Protein AF-A0A357BQN1-F1 (afdb_monomer_lite)

Radius of gyration: 15.24 Å; chains: 1; bounding box: 32×42×32 Å

pLDDT: mean 87.61, std 18.33, range [37.66, 98.38]

Secondary structure (DSSP, 8-state):
---------PPPPP------HHHHHHHHHHHHHHHHHTTS---HHHHHHHHHHHHHHHTTS--

Structure (mmCIF, N/CA/C/O backbone):
data_AF-A0A357BQN1-F1
#
_entry.id   AF-A0A357BQN1-F1
#
loop_
_atom_site.group_PDB
_atom_site.id
_atom_site.type_symbol
_atom_site.label_atom_id
_atom_site.label_alt_id
_atom_site.label_comp_id
_atom_site.label_asym_id
_atom_site.label_entity_id
_atom_site.label_seq_id
_atom_site.pdbx_PDB_ins_code
_atom_site.Cartn_x
_atom_site.Cartn_y
_atom_site.Cartn_z
_atom_site.occupancy
_atom_site.B_iso_or_equiv
_atom_site.auth_seq_id
_atom_site.auth_comp_id
_atom_site.auth_asym_id
_atom_site.auth_atom_id
_atom_site.pdbx_PDB_model_num
ATOM 1 N N . MET A 1 1 ? -16.039 28.357 -24.295 1.00 37.66 1 MET A N 1
ATOM 2 C CA . MET A 1 1 ? -15.758 27.768 -22.969 1.00 37.66 1 MET A CA 1
ATOM 3 C C . MET A 1 1 ? -14.494 26.939 -23.099 1.00 37.66 1 MET A C 1
ATOM 5 O O . MET A 1 1 ? -14.456 26.046 -23.937 1.00 37.66 1 MET A O 1
ATOM 9 N N . ALA A 1 2 ? -13.430 27.331 -22.400 1.00 38.28 2 ALA A N 1
ATOM 10 C CA . ALA A 1 2 ? -12.128 26.682 -22.496 1.00 38.28 2 ALA A CA 1
ATOM 11 C C . ALA A 1 2 ? -12.222 25.244 -21.962 1.00 38.28 2 ALA A C 1
ATOM 13 O O . ALA A 1 2 ? -12.659 25.037 -20.833 1.00 38.28 2 ALA A O 1
ATOM 14 N N . LYS A 1 3 ? -11.838 24.261 -22.785 1.00 40.81 3 LYS A N 1
ATOM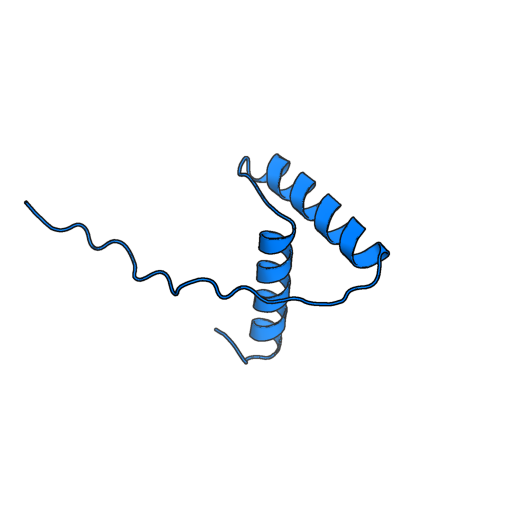 15 C CA . LYS A 1 3 ? -11.644 22.875 -22.350 1.00 40.81 3 LYS A CA 1
ATOM 16 C C . LYS A 1 3 ? -10.451 22.858 -21.397 1.00 40.81 3 LYS A C 1
ATOM 18 O O . LYS A 1 3 ? -9.313 23.021 -21.830 1.00 40.81 3 LYS A O 1
ATOM 23 N N . THR A 1 4 ? -10.713 22.709 -20.105 1.00 43.44 4 THR A N 1
ATOM 24 C CA . THR A 1 4 ? -9.686 22.427 -19.105 1.00 43.44 4 THR A CA 1
ATOM 25 C C . THR A 1 4 ? -9.030 21.096 -19.455 1.00 43.44 4 THR A C 1
ATOM 27 O O . THR A 1 4 ? -9.686 20.070 -19.619 1.00 43.44 4 THR A O 1
ATOM 30 N N . LYS A 1 5 ? -7.714 21.160 -19.634 1.00 42.72 5 LYS A N 1
ATOM 31 C CA . LYS A 1 5 ? -6.805 20.069 -19.971 1.00 42.72 5 LYS A CA 1
ATOM 32 C C . LYS A 1 5 ? -6.714 19.121 -18.765 1.00 42.72 5 LYS A C 1
ATOM 34 O O . LYS A 1 5 ? -5.786 19.227 -17.973 1.00 42.72 5 LYS A O 1
ATOM 39 N N . HIS A 1 6 ? -7.716 18.268 -18.556 1.00 47.84 6 HIS A N 1
ATOM 40 C CA . HIS A 1 6 ? -7.604 17.182 -17.585 1.00 47.84 6 HIS A CA 1
ATOM 41 C C . HIS A 1 6 ? -6.638 16.144 -18.161 1.00 47.84 6 HIS A C 1
ATOM 43 O O . HIS A 1 6 ? -6.964 15.464 -19.126 1.00 47.84 6 HIS A O 1
ATOM 49 N N . GLU A 1 7 ? -5.429 16.145 -17.601 1.00 49.44 7 GLU A N 1
ATOM 50 C CA . GLU A 1 7 ? -4.409 15.093 -17.591 1.00 49.44 7 GLU A CA 1
ATOM 51 C C . GLU A 1 7 ? -4.885 13.759 -18.188 1.00 49.44 7 GLU A C 1
ATOM 53 O O . GLU A 1 7 ? -5.778 13.114 -17.636 1.00 49.44 7 GLU A O 1
ATOM 58 N N . GLU A 1 8 ? -4.257 13.329 -19.282 1.00 49.62 8 GLU A N 1
ATOM 59 C CA . GLU A 1 8 ? -4.335 11.956 -19.786 1.00 49.62 8 GLU A CA 1
ATOM 60 C C . GLU A 1 8 ? -3.768 11.019 -18.709 1.00 49.62 8 GLU A C 1
ATOM 62 O O . GLU A 1 8 ? -2.577 10.722 -18.672 1.00 49.62 8 GLU A O 1
ATOM 67 N N . ARG A 1 9 ? -4.602 10.613 -17.750 1.00 59.75 9 ARG A N 1
ATOM 68 C CA . ARG A 1 9 ? -4.241 9.569 -16.793 1.00 59.75 9 ARG A CA 1
ATOM 69 C C . ARG A 1 9 ? -4.297 8.255 -17.546 1.00 59.75 9 ARG A C 1
ATOM 71 O O . ARG A 1 9 ? -5.378 7.850 -17.969 1.00 59.75 9 ARG A O 1
ATOM 78 N N . GLU A 1 10 ? -3.143 7.621 -17.718 1.00 66.19 10 GLU A N 1
ATOM 79 C CA . GLU A 1 10 ? -3.067 6.258 -18.236 1.00 66.19 10 GLU A CA 1
ATOM 80 C C . GLU A 1 10 ? -4.047 5.360 -17.471 1.00 66.19 10 GLU A C 1
ATOM 82 O O . GLU A 1 10 ? -4.163 5.426 -16.239 1.00 66.19 10 GLU A O 1
ATOM 87 N N . GLU A 1 11 ? -4.803 4.556 -18.213 1.00 85.75 11 GLU A N 1
ATOM 88 C CA . GLU A 1 11 ? -5.815 3.685 -17.634 1.00 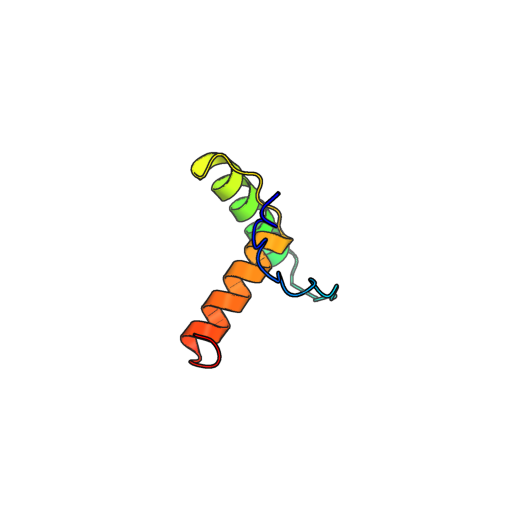85.75 11 GLU A CA 1
ATOM 89 C C . GLU A 1 11 ? -5.148 2.619 -16.753 1.00 85.75 11 GLU A C 1
ATOM 91 O O . GLU A 1 11 ? -4.196 1.949 -17.156 1.00 85.75 11 GLU A O 1
ATOM 96 N N . LEU A 1 12 ? -5.639 2.456 -15.522 1.00 86.69 12 LEU A N 1
ATOM 97 C CA . LEU A 1 12 ? -5.100 1.448 -14.614 1.00 86.69 12 LEU A CA 1
ATOM 98 C C . LEU A 1 12 ? -5.515 0.050 -15.075 1.00 86.69 12 LEU A C 1
ATOM 100 O O . LEU A 1 12 ? -6.698 -0.284 -15.094 1.00 86.69 12 LEU A O 1
ATOM 104 N N . ILE A 1 13 ? -4.528 -0.800 -15.351 1.00 92.31 13 ILE A N 1
ATOM 105 C CA . ILE A 1 13 ? -4.755 -2.196 -15.730 1.00 92.31 13 ILE A CA 1
ATOM 106 C C . ILE A 1 13 ? -4.893 -3.057 -14.468 1.00 92.31 13 ILE A C 1
ATOM 108 O O . ILE A 1 13 ? -4.060 -3.005 -13.560 1.00 92.31 13 ILE A O 1
ATOM 112 N N . ARG A 1 14 ? -5.943 -3.886 -14.408 1.00 93.75 14 ARG A N 1
ATOM 113 C CA . ARG A 1 14 ? -6.128 -4.861 -13.324 1.00 93.75 14 ARG A CA 1
ATOM 114 C C . ARG A 1 14 ? -5.159 -6.029 -13.500 1.00 93.75 14 ARG A C 1
ATOM 116 O O . ARG A 1 14 ? -5.199 -6.717 -14.514 1.00 93.75 14 ARG A O 1
ATOM 123 N N . CYS A 1 15 ? -4.362 -6.305 -12.474 1.00 94.44 15 CYS A N 1
ATOM 124 C CA . CYS A 1 15 ? -3.526 -7.498 -12.388 1.00 94.44 15 CYS A CA 1
ATOM 125 C C . CYS A 1 15 ? -3.785 -8.259 -11.080 1.00 94.44 15 CYS A C 1
ATOM 127 O O . CYS A 1 15 ? -4.391 -7.735 -10.140 1.00 94.44 15 CYS A O 1
ATOM 129 N N . THR A 1 16 ? -3.327 -9.507 -11.030 1.00 96.06 16 THR A N 1
ATOM 130 C CA . THR A 1 16 ? -3.335 -10.340 -9.825 1.00 96.06 16 THR A CA 1
ATOM 131 C C . THR A 1 16 ? -1.899 -10.714 -9.495 1.00 96.06 16 THR A C 1
ATOM 133 O O . THR A 1 16 ? -1.153 -11.134 -10.375 1.00 96.06 16 THR A O 1
ATOM 136 N N . ILE A 1 17 ? -1.527 -10.550 -8.228 1.00 94.81 17 ILE A N 1
ATOM 137 C CA . ILE A 1 17 ? -0.229 -10.947 -7.684 1.00 94.81 17 ILE A CA 1
ATOM 138 C C . ILE A 1 17 ? -0.462 -11.860 -6.485 1.00 94.81 17 ILE A C 1
ATOM 140 O O . ILE A 1 17 ? -1.454 -11.703 -5.772 1.00 94.81 17 ILE A O 1
ATOM 144 N N . PHE A 1 18 ? 0.452 -12.799 -6.276 1.00 97.06 18 PHE A N 1
ATOM 145 C CA . PHE A 1 18 ? 0.475 -13.649 -5.093 1.00 97.06 18 PHE A CA 1
ATOM 146 C C . PHE A 1 18 ? 1.551 -13.127 -4.149 1.00 97.06 18 PHE A C 1
ATOM 148 O O . PHE A 1 18 ? 2.667 -12.848 -4.581 1.00 97.06 18 PHE A O 1
ATOM 155 N N . LEU A 1 19 ? 1.189 -12.966 -2.881 1.00 97.19 19 LEU A N 1
ATOM 156 C CA . LEU A 1 19 ? 2.063 -12.516 -1.805 1.00 97.19 19 LEU A CA 1
ATOM 157 C C . LEU A 1 19 ? 1.826 -13.419 -0.598 1.00 97.19 19 LEU A C 1
ATOM 159 O O . LEU A 1 19 ? 0.734 -13.970 -0.446 1.00 97.19 19 LEU A O 1
ATOM 163 N N . GLU A 1 20 ? 2.840 -13.550 0.249 1.00 98.38 20 GLU A N 1
ATOM 164 C CA . GLU A 1 20 ? 2.684 -14.208 1.547 1.00 98.38 20 GLU A CA 1
ATOM 165 C C . GLU A 1 20 ? 1.738 -13.399 2.443 1.00 98.38 20 GLU A C 1
ATOM 167 O O . GLU A 1 20 ? 1.563 -12.190 2.263 1.00 98.38 20 GLU A O 1
ATOM 172 N N . GLU A 1 21 ? 1.108 -14.078 3.398 1.00 98.31 21 GLU A N 1
ATOM 173 C CA . GLU A 1 21 ? 0.081 -13.493 4.262 1.00 98.31 21 GLU A CA 1
ATOM 174 C C . GLU A 1 21 ? 0.612 -12.299 5.064 1.00 98.31 21 GLU A C 1
ATOM 176 O O . GLU A 1 21 ? 0.000 -11.231 5.038 1.00 98.31 21 GLU A O 1
ATOM 181 N N . GLU A 1 22 ? 1.810 -12.419 5.646 1.00 98.19 2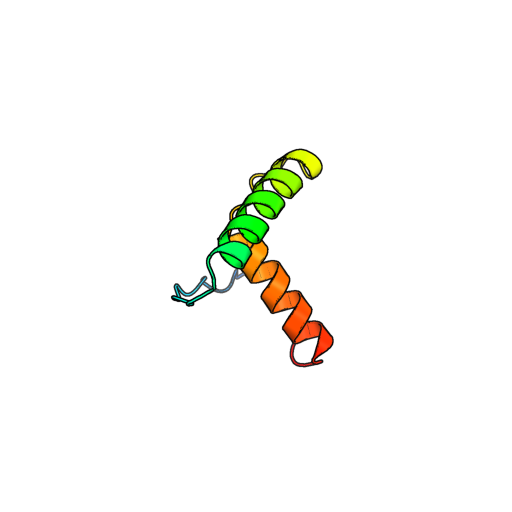2 GLU A N 1
ATOM 182 C CA . GLU A 1 22 ? 2.452 -11.339 6.409 1.00 98.19 22 GLU A CA 1
ATOM 183 C C . GLU A 1 22 ? 2.671 -10.065 5.577 1.00 98.19 22 GLU A C 1
ATOM 185 O O . GLU A 1 22 ? 2.519 -8.944 6.067 1.00 98.19 22 GLU A O 1
ATOM 190 N N . HIS A 1 23 ? 2.942 -10.206 4.276 1.00 97.81 23 HIS A N 1
ATOM 191 C CA . HIS A 1 23 ? 3.070 -9.060 3.381 1.00 97.81 23 HIS A CA 1
ATOM 192 C C . HIS A 1 23 ? 1.719 -8.382 3.137 1.00 97.81 23 HIS A C 1
ATOM 194 O O . HIS A 1 23 ? 1.653 -7.158 3.016 1.00 97.81 23 HIS A O 1
ATOM 200 N N . ILE A 1 24 ? 0.633 -9.155 3.046 1.00 97.62 24 ILE A N 1
ATOM 201 C CA . ILE A 1 24 ? -0.719 -8.608 2.886 1.00 97.62 24 ILE A CA 1
ATOM 202 C C . ILE A 1 24 ? -1.112 -7.801 4.127 1.00 97.62 24 ILE A C 1
ATOM 204 O O . ILE A 1 24 ? -1.647 -6.699 3.978 1.00 97.62 24 ILE A O 1
ATOM 208 N N . GLU A 1 25 ? -0.814 -8.319 5.318 1.00 98.12 25 GLU A N 1
ATOM 209 C CA . GLU A 1 25 ? -1.067 -7.642 6.592 1.00 98.12 25 GLU A CA 1
ATOM 210 C C . GLU A 1 25 ? -0.278 -6.333 6.699 1.00 98.12 25 GLU A C 1
ATOM 212 O O . GLU A 1 25 ? -0.875 -5.275 6.907 1.00 98.12 25 GLU A O 1
ATOM 217 N N . ALA A 1 26 ? 1.030 -6.365 6.426 1.00 98.12 26 ALA A N 1
ATOM 218 C CA . ALA A 1 26 ? 1.875 -5.171 6.443 1.00 98.12 26 ALA A CA 1
ATOM 219 C C . ALA A 1 26 ? 1.379 -4.087 5.463 1.00 98.12 26 ALA A C 1
ATOM 221 O O . ALA A 1 26 ? 1.363 -2.895 5.780 1.00 98.12 26 ALA A O 1
ATOM 222 N N . LEU A 1 27 ? 0.922 -4.483 4.268 1.00 98.06 27 LEU A N 1
ATOM 223 C CA . LEU A 1 27 ? 0.353 -3.551 3.288 1.00 98.06 27 LEU A CA 1
ATOM 224 C C . LEU A 1 27 ? -0.969 -2.924 3.766 1.00 98.06 27 LEU A C 1
ATOM 226 O O . LEU A 1 27 ? -1.241 -1.762 3.450 1.00 98.06 27 LEU A O 1
ATOM 230 N N . ASP A 1 28 ? -1.800 -3.669 4.498 1.00 98.12 28 ASP A N 1
ATOM 231 C CA . ASP A 1 28 ? -3.043 -3.153 5.081 1.00 98.12 28 ASP A CA 1
ATOM 232 C C . ASP A 1 28 ? -2.794 -2.188 6.235 1.00 98.12 28 ASP A C 1
ATOM 234 O O . ASP A 1 28 ? -3.486 -1.172 6.348 1.00 98.12 28 ASP A O 1
ATOM 238 N N . GLU A 1 29 ? -1.820 -2.491 7.089 1.00 98.25 29 GLU A N 1
ATOM 239 C CA . GLU A 1 29 ? -1.405 -1.609 8.176 1.00 98.25 29 GLU A CA 1
ATOM 240 C C . GLU A 1 29 ? -0.882 -0.284 7.625 1.00 98.25 29 GLU A C 1
ATOM 242 O O . GLU A 1 29 ? -1.415 0.772 7.971 1.00 98.25 29 GLU A O 1
ATOM 247 N N . LEU A 1 30 ? 0.034 -0.332 6.654 1.00 98.06 30 LEU A N 1
ATOM 248 C CA . LEU A 1 30 ? 0.538 0.863 5.975 1.00 98.06 30 LEU A CA 1
ATOM 249 C C . LEU A 1 30 ? -0.580 1.667 5.304 1.00 98.06 30 LEU A C 1
ATOM 251 O O . LEU A 1 30 ? -0.594 2.897 5.370 1.00 98.06 30 LEU A O 1
ATOM 255 N N . ALA A 1 31 ? -1.559 1.002 4.682 1.00 98.25 31 ALA A N 1
ATOM 256 C CA . ALA A 1 31 ? -2.698 1.694 4.084 1.00 98.25 31 ALA A CA 1
ATOM 257 C C . ALA A 1 31 ? -3.532 2.443 5.140 1.00 98.25 31 ALA A C 1
ATOM 259 O O . ALA A 1 31 ? -3.974 3.568 4.885 1.00 98.25 31 ALA A O 1
ATOM 260 N N . LYS A 1 32 ? -3.736 1.862 6.330 1.00 98.19 32 LYS A N 1
ATOM 261 C CA . LYS A 1 32 ? -4.422 2.529 7.452 1.00 98.19 32 LYS A CA 1
ATOM 262 C C . LYS A 1 32 ? -3.599 3.700 7.990 1.00 98.19 32 LYS A C 1
ATOM 264 O O . LYS A 1 32 ? -4.153 4.781 8.197 1.00 98.19 32 LYS A O 1
ATOM 269 N N . GLU A 1 33 ? -2.296 3.510 8.175 1.00 97.88 33 GLU A N 1
ATOM 270 C CA . GLU A 1 33 ? -1.381 4.546 8.657 1.00 97.88 33 GLU A CA 1
ATOM 271 C C . GLU A 1 33 ? -1.324 5.739 7.708 1.00 97.88 33 GLU A C 1
ATOM 273 O O . GLU A 1 33 ? -1.555 6.872 8.129 1.00 97.88 33 GLU A O 1
ATOM 278 N N . PHE A 1 34 ? -1.104 5.504 6.414 1.00 97.62 34 PHE A N 1
ATOM 279 C CA . PHE A 1 34 ? -1.117 6.564 5.407 1.00 97.62 34 PHE A CA 1
ATOM 280 C C . PHE A 1 34 ? -2.477 7.239 5.324 1.00 97.62 34 PHE A C 1
ATOM 282 O O . PHE A 1 34 ? -2.535 8.463 5.194 1.00 97.62 34 PHE A O 1
ATOM 289 N N . SER A 1 35 ? -3.566 6.475 5.473 1.00 97.19 35 SER A N 1
ATOM 290 C CA . SER A 1 35 ? -4.901 7.066 5.480 1.00 97.19 35 SER A CA 1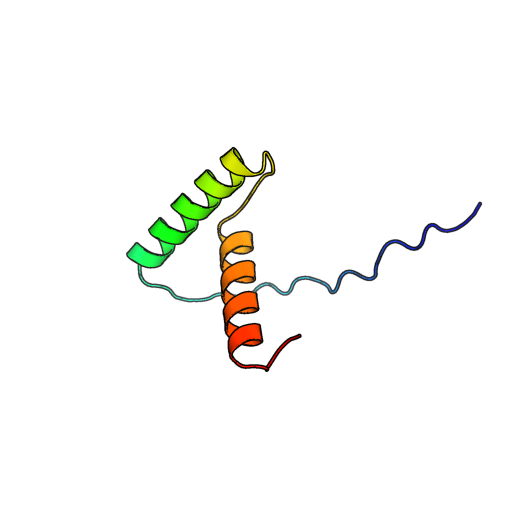
ATOM 291 C C . SER A 1 35 ? -5.089 8.079 6.602 1.00 97.19 35 SER A C 1
ATOM 293 O O . SER A 1 35 ? -5.654 9.152 6.394 1.00 97.19 35 SER A O 1
ATOM 295 N N . LYS A 1 36 ? -4.583 7.744 7.791 1.00 96.88 36 LYS A N 1
ATOM 296 C CA . LYS A 1 36 ? -4.625 8.610 8.967 1.00 96.88 36 LYS A CA 1
ATOM 297 C C . LYS A 1 36 ? -3.677 9.802 8.827 1.00 96.88 36 LYS A C 1
ATOM 299 O O . LYS A 1 36 ? -4.094 10.936 9.034 1.00 96.88 36 LYS A O 1
ATOM 304 N N . ASN A 1 37 ? -2.421 9.547 8.469 1.00 97.38 37 ASN A N 1
ATOM 305 C CA . ASN A 1 37 ? -1.350 10.543 8.491 1.00 97.38 37 ASN A CA 1
ATOM 306 C C . ASN A 1 37 ? -1.492 11.591 7.383 1.00 97.38 37 ASN A C 1
ATOM 308 O O . ASN A 1 37 ? -1.159 12.752 7.593 1.00 97.38 37 ASN A O 1
ATOM 312 N N . LEU A 1 38 ? -1.993 11.190 6.212 1.00 95.44 38 LEU A N 1
ATOM 313 C CA . LEU A 1 38 ? -2.142 12.069 5.050 1.00 95.44 38 LEU A CA 1
ATOM 314 C C . LEU A 1 38 ? -3.567 12.616 4.895 1.00 95.44 38 LEU A C 1
ATOM 316 O O . LEU A 1 38 ? -3.839 13.322 3.928 1.00 95.44 38 LEU A O 1
ATOM 320 N N . ALA A 1 39 ? -4.478 12.276 5.817 1.00 95.50 39 ALA A N 1
ATOM 321 C CA . ALA A 1 39 ? -5.8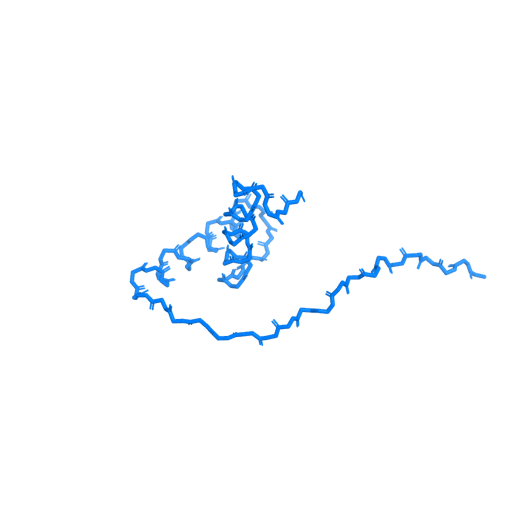93 12.656 5.775 1.00 95.50 39 ALA A CA 1
ATOM 322 C C . ALA 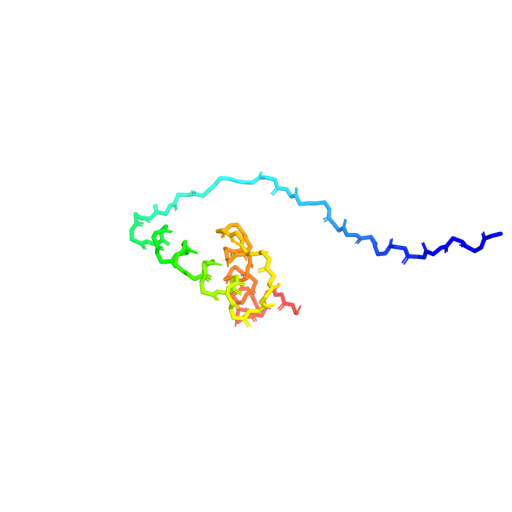A 1 39 ? -6.575 12.369 4.416 1.00 95.50 39 ALA A C 1
ATOM 324 O O . ALA A 1 39 ? -7.488 13.075 3.990 1.00 95.50 39 ALA A O 1
ATOM 325 N N . GLN A 1 40 ? -6.137 11.313 3.729 1.00 94.31 40 GLN A N 1
ATOM 326 C CA . GLN A 1 40 ? -6.623 10.894 2.415 1.00 94.31 40 GLN A CA 1
ATOM 327 C C . GLN A 1 40 ? -6.879 9.391 2.439 1.00 94.31 40 GLN A C 1
ATOM 329 O O . GLN A 1 40 ? -6.149 8.664 3.084 1.00 94.31 40 GLN A O 1
ATOM 334 N N . LYS A 1 41 ? -7.867 8.870 1.709 1.00 94.94 41 LYS A N 1
ATOM 335 C CA . LYS A 1 41 ? -8.071 7.415 1.638 1.00 94.94 41 LYS A CA 1
ATOM 336 C C . LYS A 1 41 ? -6.909 6.721 0.915 1.00 94.94 41 LYS A C 1
ATOM 338 O O . LYS A 1 41 ? -6.699 6.958 -0.274 1.00 94.94 41 LYS A O 1
ATOM 343 N N . TRP A 1 42 ? -6.246 5.794 1.598 1.00 97.69 42 TRP A N 1
ATOM 344 C CA . TRP A 1 42 ? -5.270 4.871 1.022 1.00 97.69 42 TRP A CA 1
ATOM 345 C C . TRP A 1 42 ? -5.806 3.441 1.036 1.00 97.69 42 TRP A C 1
ATOM 347 O O . TRP A 1 42 ? -6.435 2.989 1.989 1.00 97.69 42 TRP A O 1
ATOM 357 N N . THR A 1 43 ? -5.580 2.724 -0.062 1.00 96.94 43 THR A N 1
ATOM 358 C CA . THR A 1 43 ? -5.935 1.309 -0.207 1.00 96.94 43 THR A CA 1
ATOM 359 C C . THR A 1 43 ? -4.673 0.464 -0.268 1.00 96.94 43 THR A C 1
ATOM 361 O O . THR A 1 43 ? -3.626 0.952 -0.697 1.00 96.94 43 THR A O 1
ATOM 364 N N . ARG A 1 44 ? -4.787 -0.835 0.032 1.00 97.12 44 ARG A N 1
ATOM 365 C CA . ARG A 1 44 ? -3.709 -1.811 -0.199 1.00 97.12 44 ARG A CA 1
ATOM 366 C C . ARG A 1 44 ? -3.119 -1.688 -1.609 1.00 97.12 44 ARG A C 1
ATOM 368 O O . ARG A 1 44 ? -1.910 -1.627 -1.781 1.00 97.12 44 ARG A O 1
ATOM 375 N N . SER A 1 45 ? -3.974 -1.550 -2.629 1.00 95.88 45 SER A N 1
ATOM 376 C CA . SER A 1 45 ? -3.547 -1.366 -4.025 1.00 95.88 45 SER A CA 1
ATOM 377 C C . SER A 1 45 ? -2.808 -0.047 -4.291 1.00 95.88 45 SER A C 1
ATOM 379 O O . SER A 1 45 ? -1.986 0.018 -5.202 1.00 95.88 45 SER A O 1
ATOM 381 N N . ALA A 1 46 ? -3.071 1.018 -3.529 1.00 95.94 46 ALA A N 1
ATOM 382 C CA . ALA A 1 46 ? -2.296 2.255 -3.611 1.00 95.94 46 ALA A CA 1
ATOM 383 C C . ALA A 1 46 ? -0.893 2.067 -3.017 1.00 95.94 46 ALA A C 1
ATOM 385 O O . ALA A 1 46 ? 0.082 2.479 -3.642 1.00 95.94 46 ALA A O 1
ATOM 386 N N . VAL A 1 47 ? -0.788 1.374 -1.878 1.00 97.44 47 VAL A N 1
ATOM 387 C CA . VAL A 1 47 ? 0.501 1.054 -1.243 1.00 97.44 47 VAL A CA 1
ATOM 388 C C . VAL A 1 47 ? 1.338 0.130 -2.129 1.00 97.44 47 VAL A C 1
ATOM 390 O O . VAL A 1 47 ? 2.510 0.409 -2.359 1.00 97.44 47 VAL A O 1
ATOM 393 N N . VAL A 1 48 ? 0.734 -0.907 -2.723 1.00 97.06 48 VAL A N 1
ATOM 394 C CA . VAL A 1 48 ? 1.423 -1.795 -3.679 1.00 97.06 48 VAL A CA 1
ATOM 395 C C . VAL A 1 48 ? 1.990 -1.004 -4.859 1.00 97.06 48 VAL A C 1
ATOM 397 O O . VAL A 1 48 ? 3.148 -1.189 -5.218 1.00 97.06 48 VAL A O 1
ATOM 400 N N . ARG A 1 49 ? 1.212 -0.085 -5.447 1.00 94.69 49 ARG A N 1
ATOM 401 C CA . ARG A 1 49 ? 1.697 0.749 -6.560 1.00 94.69 49 ARG A CA 1
ATOM 402 C C . ARG A 1 49 ? 2.848 1.661 -6.143 1.00 94.69 49 ARG A C 1
ATOM 404 O O . ARG A 1 49 ? 3.796 1.801 -6.907 1.00 94.69 49 ARG A O 1
ATOM 411 N N . LEU A 1 50 ? 2.792 2.234 -4.940 1.00 95.25 50 LEU A N 1
ATOM 412 C CA . LEU A 1 50 ? 3.892 3.028 -4.393 1.00 95.25 50 LEU A CA 1
ATOM 413 C C . LEU A 1 50 ? 5.164 2.181 -4.230 1.00 95.25 50 LEU A C 1
ATOM 415 O O . LEU A 1 50 ? 6.235 2.603 -4.658 1.00 95.25 50 LEU A O 1
ATOM 419 N N . ALA A 1 51 ? 5.041 0.978 -3.665 1.00 96.06 51 ALA A N 1
ATOM 420 C CA . ALA A 1 51 ? 6.162 0.063 -3.468 1.00 96.06 51 ALA A CA 1
ATOM 421 C C . ALA A 1 51 ? 6.789 -0.378 -4.802 1.00 96.06 51 ALA A C 1
ATOM 423 O O . ALA A 1 51 ? 8.008 -0.306 -4.958 1.00 96.06 51 ALA A O 1
ATOM 424 N N . VAL A 1 52 ? 5.965 -0.766 -5.783 1.00 95.38 52 VAL A N 1
ATOM 425 C CA . VAL A 1 52 ? 6.422 -1.128 -7.135 1.00 95.38 52 VAL A CA 1
ATOM 426 C C . VAL A 1 52 ? 7.104 0.057 -7.814 1.00 95.38 52 VAL A C 1
ATOM 428 O O . VAL A 1 52 ? 8.185 -0.108 -8.375 1.00 95.38 52 VAL A O 1
ATOM 431 N N . GLY A 1 53 ? 6.520 1.256 -7.728 1.00 94.38 53 GLY A N 1
ATOM 432 C CA . GLY A 1 53 ? 7.113 2.465 -8.293 1.00 94.38 53 GLY A CA 1
ATOM 433 C C . GLY A 1 53 ? 8.488 2.756 -7.697 1.00 94.38 53 GLY A C 1
ATOM 434 O O . GLY A 1 53 ? 9.463 2.860 -8.434 1.00 94.38 53 GLY A O 1
ATOM 435 N N . ASN A 1 54 ? 8.590 2.772 -6.365 1.00 95.56 54 ASN A N 1
ATOM 436 C CA . ASN A 1 54 ? 9.855 2.973 -5.657 1.00 95.56 54 ASN A CA 1
ATOM 437 C C . ASN A 1 54 ? 10.909 1.916 -6.035 1.00 95.56 54 ASN A C 1
ATOM 439 O O . ASN A 1 54 ? 12.066 2.249 -6.283 1.00 95.56 54 ASN A O 1
ATOM 443 N N . PHE A 1 55 ? 10.516 0.643 -6.129 1.00 96.25 55 PHE A N 1
ATOM 444 C CA . PHE A 1 55 ? 11.409 -0.439 -6.547 1.00 96.25 55 PHE A CA 1
ATOM 445 C C . PHE A 1 55 ? 11.950 -0.227 -7.972 1.00 96.25 55 PHE A C 1
ATOM 447 O O . PHE A 1 55 ? 13.160 -0.307 -8.194 1.00 96.25 55 PHE A O 1
ATOM 454 N N . LEU A 1 56 ? 11.081 0.107 -8.932 1.00 95.56 56 LEU A N 1
ATOM 455 C CA . LEU A 1 56 ? 11.475 0.357 -10.323 1.00 95.56 56 LEU A CA 1
ATOM 456 C C . LEU A 1 56 ? 12.347 1.612 -10.475 1.00 95.56 56 LEU A C 1
ATOM 458 O O . LEU A 1 56 ? 13.310 1.589 -11.249 1.00 95.56 56 LEU A O 1
ATOM 462 N N . THR A 1 57 ? 12.056 2.676 -9.722 1.00 95.88 57 THR A N 1
ATOM 463 C CA . THR A 1 57 ? 12.885 3.889 -9.670 1.00 95.88 57 THR A CA 1
ATOM 464 C C . THR A 1 57 ? 14.277 3.577 -9.122 1.00 95.88 57 THR A C 1
ATOM 466 O O . THR A 1 57 ? 15.276 3.947 -9.740 1.00 95.88 57 THR A O 1
ATOM 469 N N . ASN A 1 58 ? 14.378 2.802 -8.036 1.00 95.56 58 ASN A N 1
ATOM 470 C CA . ASN A 1 58 ? 15.669 2.375 -7.476 1.00 95.56 58 ASN A CA 1
ATOM 471 C C . ASN A 1 58 ? 16.475 1.505 -8.453 1.00 95.56 58 ASN A C 1
ATOM 473 O O . ASN A 1 58 ? 17.703 1.577 -8.492 1.00 95.56 58 ASN A O 1
ATOM 477 N N . MET A 1 59 ? 15.794 0.734 -9.303 1.00 96.06 59 MET A N 1
ATOM 478 C CA . MET A 1 59 ? 16.415 -0.022 -10.392 1.00 96.06 59 MET A CA 1
ATOM 479 C C . MET A 1 59 ? 16.769 0.819 -11.631 1.00 96.06 59 MET A C 1
ATOM 481 O O . MET A 1 59 ? 17.270 0.266 -12.614 1.00 96.06 59 MET A O 1
ATOM 485 N N . LYS A 1 60 ? 16.503 2.133 -11.626 1.00 94.56 60 LYS A N 1
ATOM 486 C CA . LYS A 1 60 ? 16.645 3.029 -12.790 1.00 94.56 60 LYS A CA 1
ATOM 487 C C . LYS A 1 60 ? 15.860 2.543 -14.017 1.00 94.56 60 LYS A C 1
ATOM 489 O O . LYS A 1 60 ? 16.276 2.754 -15.155 1.00 94.56 60 LYS A O 1
ATOM 494 N N . LYS A 1 61 ? 14.742 1.844 -13.791 1.00 90.50 61 LYS A N 1
ATOM 495 C CA . LYS A 1 61 ? 13.810 1.386 -14.838 1.00 90.50 61 LYS A CA 1
ATOM 496 C C . LYS A 1 61 ? 12.629 2.333 -15.033 1.00 90.50 61 LYS A C 1
ATOM 498 O O . LYS A 1 61 ? 11.914 2.199 -16.017 1.00 90.50 61 LYS A O 1
ATOM 503 N N . MET A 1 62 ? 12.444 3.271 -14.111 1.00 83.06 62 MET A N 1
ATOM 504 C CA . MET A 1 62 ? 11.427 4.316 -14.142 1.00 83.06 62 MET A CA 1
ATOM 505 C C . MET A 1 62 ? 12.041 5.606 -13.581 1.00 83.06 62 MET A C 1
ATOM 507 O O . MET A 1 62 ? 12.993 5.525 -12.801 1.00 83.06 62 MET A O 1
ATOM 511 N N . THR A 1 63 ? 11.560 6.769 -14.026 1.00 66.31 63 THR A N 1
ATOM 512 C CA . THR A 1 63 ? 12.026 8.093 -13.563 1.00 66.31 63 THR A CA 1
ATOM 513 C C . THR A 1 63 ? 10.984 8.719 -12.658 1.00 66.31 63 THR A C 1
ATOM 515 O O . THR A 1 63 ? 9.796 8.662 -13.040 1.00 66.31 63 THR A O 1
#

Foldseek 3Di:
DDDDPDDPDDDDDDDDDDDDPVVLVVLQVVQVVCCVVVVHHGDSVNSVVVVVQVVCVVVVNHD

Sequence (63 aa):
MAKTKHEEREELIRCTIFLEEEHIEALDELAKEFSKNLAQKWTRSAVVRLAVGNFLTNMKKMT